Protein AF-A0A6G3WJY0-F1 (afdb_monomer)

Mean predicted aligned error: 3.6 Å

Radius of gyration: 18.32 Å; Cα contacts (8 Å, |Δi|>4): 53; chains: 1; bounding box: 48×23×37 Å

Sequence (69 aa):
MEPLIALVGTTCLALIIGACGVHRLRRLPTALRGGLAVMFLLTGGAHFIGMRDELVAMVPPALPAPGLL

Organism: NCBI:txid2706086

Secondary structure (DSSP, 8-state):
-HHHHHHHHHHHHHHHHHHTT-GGGGSHHHHHHHHHHHHHHHHHHHHHTT-HHHHHHTS-TTSS-GGG-

Structure (mmCIF, N/CA/C/O backbone):
data_AF-A0A6G3WJY0-F1
#
_entry.id   AF-A0A6G3WJY0-F1
#
loop_
_atom_site.group_PDB
_ato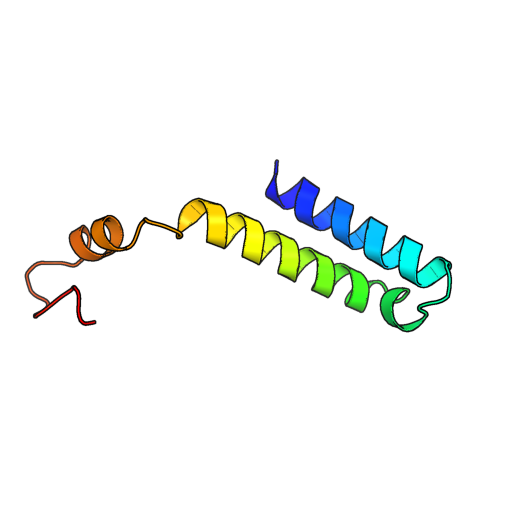m_site.id
_atom_site.type_symbol
_atom_site.label_atom_id
_atom_site.label_alt_id
_atom_site.label_comp_id
_atom_site.label_asym_id
_atom_site.label_entity_id
_atom_site.label_seq_id
_atom_site.pdbx_PDB_ins_code
_atom_site.Cartn_x
_atom_site.Cartn_y
_atom_site.Cartn_z
_atom_site.occupancy
_atom_site.B_iso_or_equiv
_atom_site.auth_seq_id
_atom_site.auth_comp_id
_atom_site.auth_asym_id
_atom_site.auth_atom_id
_atom_site.pdbx_PDB_model_num
ATOM 1 N N . MET A 1 1 ? -0.656 13.045 -0.497 1.00 88.06 1 MET A N 1
ATOM 2 C CA . MET A 1 1 ? -1.553 12.646 0.617 1.00 88.06 1 MET A CA 1
ATOM 3 C C . MET A 1 1 ? -2.195 11.274 0.416 1.00 88.06 1 MET A C 1
ATOM 5 O O . MET A 1 1 ? -2.600 10.679 1.406 1.00 88.06 1 MET A O 1
ATOM 9 N N . GLU A 1 2 ? -2.268 10.742 -0.810 1.00 95.94 2 GLU A N 1
ATOM 10 C CA . GLU A 1 2 ? -2.943 9.465 -1.116 1.00 95.94 2 GLU A CA 1
ATOM 11 C C . GLU A 1 2 ? -2.497 8.267 -0.256 1.00 95.94 2 GLU A C 1
ATOM 13 O O . GLU A 1 2 ? -3.381 7.563 0.232 1.00 95.94 2 GLU A O 1
ATOM 18 N N . PRO A 1 3 ? -1.197 8.061 0.056 1.00 97.06 3 PRO A N 1
ATOM 19 C CA . PRO A 1 3 ? -0.794 6.957 0.931 1.00 97.06 3 PRO A CA 1
ATOM 20 C C . PRO A 1 3 ? -1.370 7.081 2.346 1.00 97.06 3 PRO A C 1
ATOM 22 O O . PRO A 1 3 ? -1.837 6.100 2.921 1.00 97.06 3 PRO A O 1
ATOM 25 N N . LEU A 1 4 ? -1.407 8.301 2.897 1.00 97.88 4 LEU A N 1
ATOM 26 C CA . LEU A 1 4 ? -1.993 8.551 4.214 1.00 97.88 4 LEU A CA 1
ATOM 27 C C . LEU A 1 4 ? -3.503 8.284 4.203 1.00 97.88 4 LEU A C 1
ATOM 29 O O . LEU A 1 4 ? -4.022 7.694 5.146 1.00 97.88 4 LEU A O 1
ATOM 33 N N . ILE A 1 5 ? -4.197 8.677 3.130 1.00 98.44 5 ILE A N 1
ATOM 34 C CA . ILE A 1 5 ? -5.631 8.408 2.958 1.00 98.44 5 ILE A CA 1
ATOM 35 C C . ILE A 1 5 ? -5.877 6.898 2.882 1.00 98.44 5 ILE A C 1
ATOM 37 O O . ILE A 1 5 ? -6.746 6.394 3.591 1.00 98.44 5 ILE A O 1
ATOM 41 N N . ALA A 1 6 ? -5.088 6.172 2.084 1.00 98.25 6 ALA A N 1
ATOM 42 C CA . ALA A 1 6 ? -5.170 4.719 1.985 1.00 98.25 6 ALA A CA 1
ATOM 43 C C . ALA A 1 6 ? -4.949 4.057 3.351 1.00 98.25 6 ALA A C 1
ATOM 45 O O . ALA A 1 6 ? -5.771 3.243 3.761 1.00 98.25 6 ALA A O 1
ATOM 46 N N . LEU A 1 7 ? -3.906 4.448 4.091 1.00 98.56 7 LEU A N 1
ATOM 47 C CA . LEU A 1 7 ? -3.596 3.916 5.420 1.00 98.56 7 LEU A CA 1
ATOM 48 C C . LEU A 1 7 ? -4.719 4.181 6.431 1.00 98.56 7 LEU A C 1
ATOM 50 O O . LEU A 1 7 ? -5.199 3.253 7.084 1.00 98.56 7 LEU A O 1
ATOM 54 N N . VAL A 1 8 ? -5.139 5.440 6.578 1.00 98.56 8 VAL A N 1
ATOM 55 C CA . VAL A 1 8 ? -6.133 5.839 7.583 1.00 98.56 8 VAL A CA 1
ATOM 56 C C . VAL A 1 8 ? -7.507 5.281 7.228 1.00 98.56 8 VAL A C 1
ATOM 58 O O . VAL A 1 8 ? -8.139 4.649 8.071 1.00 98.56 8 VAL A O 1
ATOM 61 N N . GLY A 1 9 ? -7.950 5.436 5.977 1.00 98.56 9 GLY A N 1
ATOM 62 C CA . GLY A 1 9 ? -9.267 4.987 5.526 1.00 98.56 9 GLY A CA 1
ATOM 63 C C . GLY A 1 9 ? -9.466 3.482 5.694 1.00 98.56 9 GLY A C 1
ATOM 64 O O . GLY A 1 9 ? -10.483 3.043 6.229 1.00 98.56 9 GLY A O 1
ATOM 65 N N . THR A 1 10 ? -8.468 2.679 5.323 1.00 98.38 10 THR A N 1
ATOM 66 C CA . THR A 1 10 ? -8.535 1.214 5.461 1.00 98.38 10 THR A CA 1
ATOM 67 C C . THR A 1 10 ? -8.378 0.745 6.905 1.00 98.38 10 THR A 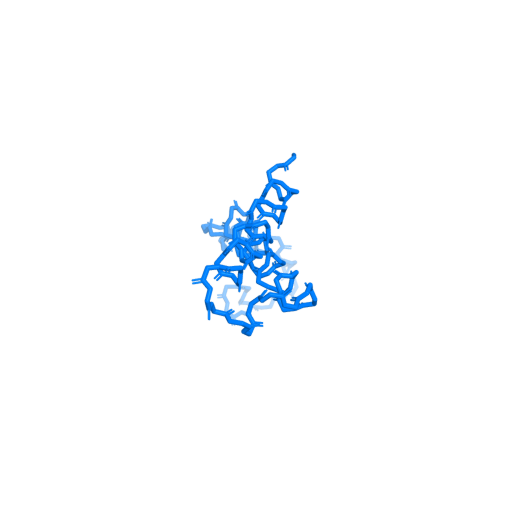C 1
ATOM 69 O O . THR A 1 10 ? -9.046 -0.207 7.304 1.00 98.38 10 THR A O 1
ATOM 72 N N . THR A 1 11 ? -7.568 1.429 7.722 1.00 98.62 11 THR A N 1
ATOM 73 C CA . THR A 1 11 ? -7.477 1.150 9.164 1.00 98.62 11 THR A CA 1
ATOM 74 C C . THR A 1 11 ? -8.817 1.424 9.845 1.00 98.62 11 THR A C 1
ATOM 76 O O . THR A 1 11 ? -9.319 0.574 10.580 1.00 98.62 11 THR A O 1
ATOM 79 N N . CYS A 1 12 ? -9.438 2.576 9.571 1.00 98.50 12 CYS A N 1
ATOM 80 C CA . CYS A 1 12 ? -10.767 2.916 10.074 1.00 98.50 12 CYS A CA 1
ATOM 81 C C . CYS A 1 12 ? -11.816 1.899 9.615 1.00 98.50 12 CYS A C 1
ATOM 83 O O . CYS A 1 12 ? -12.586 1.410 10.439 1.00 98.50 12 CYS A O 1
ATOM 85 N N . LEU A 1 13 ? -11.802 1.514 8.335 1.00 98.56 13 LEU A N 1
ATOM 86 C CA . LEU A 1 13 ? -12.696 0.489 7.801 1.00 98.56 13 LEU A CA 1
ATOM 87 C C . LEU A 1 13 ? -12.517 -0.856 8.523 1.00 98.56 13 LEU A C 1
ATOM 89 O O . LEU A 1 13 ? -13.50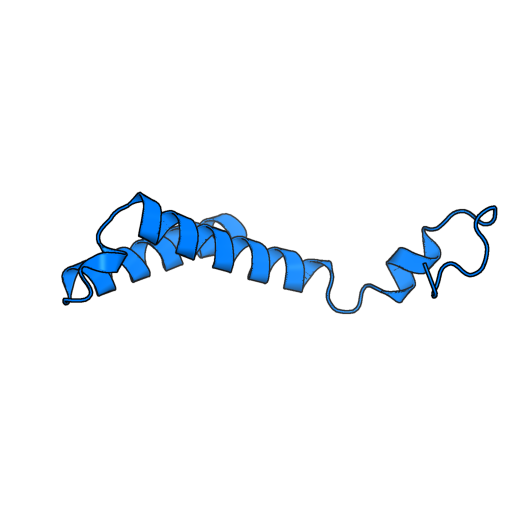1 -1.460 8.943 1.00 98.56 13 L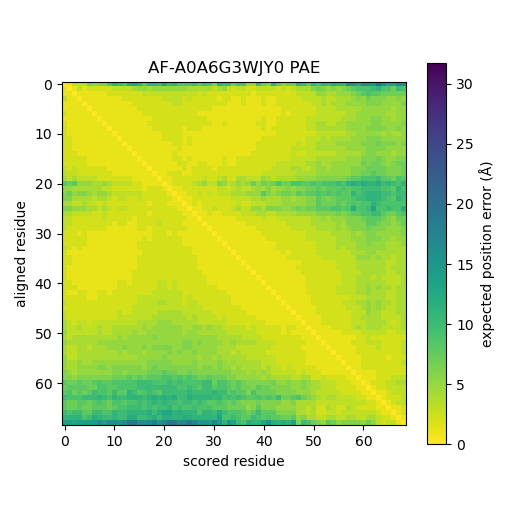EU A O 1
ATOM 93 N N . ALA A 1 14 ? -11.278 -1.304 8.740 1.00 98.31 14 ALA A N 1
ATOM 94 C CA . ALA A 1 14 ? -10.989 -2.535 9.474 1.00 98.31 14 ALA A CA 1
ATOM 95 C C . ALA A 1 14 ? -11.497 -2.481 10.926 1.00 98.31 14 ALA A C 1
ATOM 97 O O . ALA A 1 14 ? -12.072 -3.455 11.414 1.00 98.31 14 ALA A O 1
ATOM 98 N N . LEU A 1 15 ? -11.347 -1.340 11.606 1.00 98.31 15 LEU A N 1
ATOM 99 C CA . LEU A 1 15 ? -11.873 -1.144 12.959 1.00 98.31 15 LEU A CA 1
ATOM 100 C C . LEU A 1 15 ? -13.408 -1.168 12.992 1.00 98.31 15 LEU A C 1
ATOM 102 O O . LEU A 1 15 ? -13.969 -1.809 13.880 1.00 98.31 15 LEU A O 1
ATOM 106 N N . ILE A 1 16 ? -14.080 -0.540 12.018 1.00 98.38 16 ILE A N 1
ATOM 107 C CA . ILE A 1 16 ? -15.547 -0.568 11.881 1.00 98.38 16 ILE A CA 1
ATOM 108 C C . ILE A 1 16 ?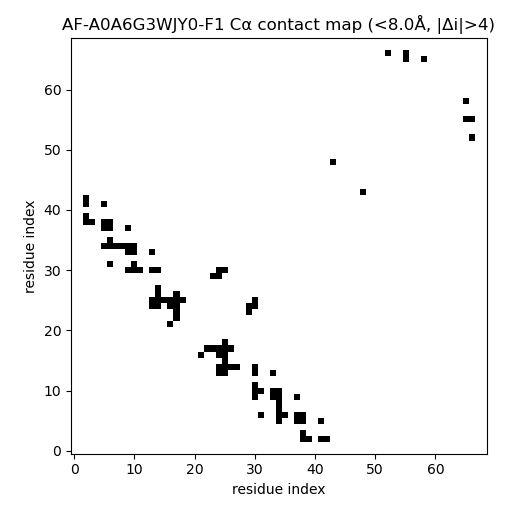 -16.027 -2.006 11.674 1.00 98.38 16 ILE A C 1
ATOM 110 O O . ILE A 1 16 ? -16.885 -2.479 12.414 1.00 98.38 16 ILE A O 1
ATOM 114 N N . ILE A 1 17 ? -15.412 -2.748 10.750 1.00 98.19 17 ILE A N 1
ATOM 115 C CA . ILE A 1 17 ? -15.724 -4.168 10.524 1.00 98.19 17 ILE A CA 1
ATOM 116 C C . ILE A 1 17 ? -15.486 -4.988 11.807 1.00 98.19 17 ILE A C 1
ATOM 118 O O . ILE A 1 17 ? -16.272 -5.874 12.156 1.00 98.19 17 ILE A O 1
ATOM 122 N N . GLY A 1 18 ? -14.426 -4.669 12.554 1.00 97.44 18 GLY A N 1
ATOM 123 C CA . GLY A 1 18 ? -14.141 -5.270 13.853 1.00 97.44 18 GLY A CA 1
ATOM 124 C C . GLY A 1 18 ? -15.192 -4.974 14.925 1.00 97.44 18 GLY A C 1
ATOM 125 O O . GLY A 1 18 ? -15.475 -5.841 15.759 1.00 97.44 18 GLY A O 1
ATOM 126 N N . ALA A 1 19 ? -15.786 -3.780 14.89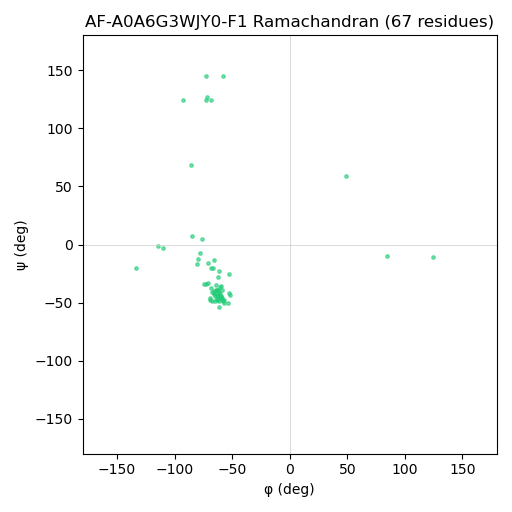9 1.00 96.50 19 ALA A N 1
ATOM 127 C CA . ALA A 1 19 ? -16.903 -3.390 15.754 1.00 96.50 19 ALA A CA 1
ATOM 128 C C . ALA A 1 19 ? -18.217 -4.078 15.340 1.00 96.50 19 ALA A C 1
ATOM 130 O O . ALA A 1 19 ? -18.984 -4.473 16.212 1.00 96.50 19 ALA A O 1
ATOM 131 N N . CYS A 1 20 ? -18.425 -4.322 14.042 1.00 97.88 20 CYS A N 1
ATOM 132 C CA . CYS A 1 20 ? -19.592 -5.022 13.488 1.00 97.88 20 CYS A CA 1
ATOM 133 C C . CYS A 1 20 ? -19.578 -6.555 13.669 1.00 97.88 20 CYS A C 1
ATOM 135 O O . CYS A 1 20 ? -20.468 -7.229 13.160 1.00 97.88 20 CYS A O 1
ATOM 137 N N . GLY A 1 21 ? -18.594 -7.123 14.378 1.00 95.12 2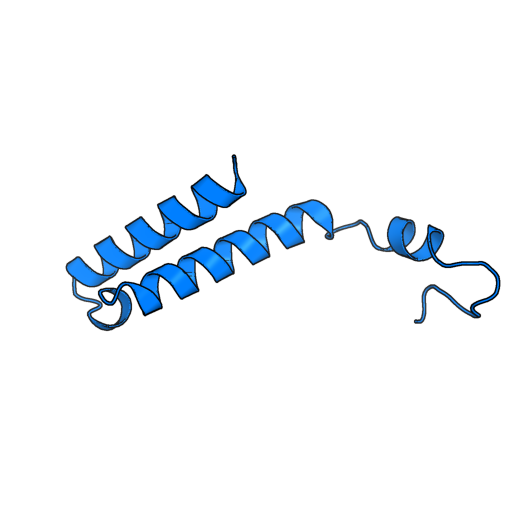1 GLY A N 1
ATOM 138 C CA . GLY A 1 21 ? -18.589 -8.545 14.760 1.00 95.12 21 GLY A CA 1
ATOM 139 C C . GLY A 1 21 ? -17.352 -9.334 14.332 1.00 95.12 21 GLY A C 1
ATOM 140 O O . GLY A 1 21 ? -17.121 -10.430 14.840 1.00 95.12 21 GLY A O 1
ATOM 141 N N . VAL A 1 22 ? -16.479 -8.785 13.479 1.00 95.88 22 VAL A N 1
ATOM 142 C CA . VAL A 1 22 ? -15.225 -9.464 13.101 1.00 95.88 22 VAL A CA 1
ATOM 143 C C . VAL A 1 22 ? -14.130 -9.158 14.125 1.00 95.88 22 VAL A C 1
ATOM 145 O O . VAL A 1 22 ? -13.149 -8.470 13.847 1.00 95.88 22 VAL A O 1
ATOM 148 N N . HIS A 1 23 ? -14.274 -9.679 15.343 1.00 93.25 23 HIS A N 1
ATOM 149 C CA . HIS A 1 23 ? -13.462 -9.289 16.506 1.00 93.25 23 HIS A CA 1
ATOM 150 C C . HIS A 1 23 ? -11.936 -9.343 16.305 1.00 93.25 23 HIS A C 1
ATOM 152 O O . HIS A 1 23 ? -11.205 -8.593 16.955 1.00 93.25 23 HIS A O 1
ATOM 158 N N . ARG A 1 24 ? -11.438 -10.177 15.380 1.00 92.06 24 ARG A N 1
ATOM 159 C CA . ARG A 1 24 ? -10.014 -10.232 14.998 1.00 92.06 24 ARG A CA 1
ATOM 160 C C . ARG A 1 24 ? -9.481 -8.901 14.447 1.00 92.06 24 ARG A C 1
ATOM 162 O O . ARG A 1 24 ? -8.335 -8.557 14.731 1.00 92.06 24 ARG A O 1
ATOM 169 N N . LEU A 1 25 ? -10.304 -8.150 13.713 1.00 94.69 25 LEU A N 1
ATOM 170 C CA . LEU A 1 25 ? -9.948 -6.857 13.113 1.00 94.69 25 LEU A CA 1
ATOM 171 C C . LEU A 1 25 ? -10.027 -5.688 14.104 1.00 94.69 25 LEU A C 1
ATOM 173 O O . LEU A 1 25 ? -9.431 -4.645 13.869 1.00 94.69 25 LEU A O 1
ATOM 177 N N . ARG A 1 26 ? -10.704 -5.864 15.247 1.00 93.94 26 ARG A N 1
ATOM 178 C CA . ARG A 1 26 ? -10.899 -4.800 16.247 1.00 93.94 26 ARG A CA 1
ATOM 179 C C . ARG A 1 26 ? -9.607 -4.390 16.960 1.00 93.94 26 ARG A C 1
ATOM 181 O O . ARG A 1 26 ? -9.539 -3.321 17.557 1.00 93.94 26 ARG A O 1
ATOM 188 N N . ARG A 1 27 ? -8.580 -5.244 16.948 1.00 97.06 27 ARG A N 1
ATOM 189 C CA . ARG A 1 27 ? -7.277 -4.918 17.539 1.00 97.06 27 ARG A CA 1
ATOM 190 C C . ARG A 1 27 ? -6.557 -3.912 16.648 1.00 97.06 27 ARG A C 1
ATOM 192 O O . ARG A 1 27 ? -6.285 -4.211 15.488 1.00 97.06 27 ARG A O 1
ATOM 199 N N . LEU A 1 28 ? -6.172 -2.773 17.223 1.00 96.75 28 LEU A N 1
ATOM 200 C CA . LEU A 1 28 ? -5.476 -1.706 16.502 1.00 96.75 28 LEU A CA 1
ATOM 201 C C . LEU A 1 28 ? -4.228 -2.195 15.735 1.00 96.75 28 LEU A C 1
ATOM 203 O O . LEU A 1 28 ? -4.116 -1.857 14.560 1.00 96.75 28 LEU A O 1
ATOM 207 N N . PRO A 1 29 ? -3.350 -3.060 16.293 1.00 98.00 29 PRO A N 1
ATOM 208 C CA . PRO A 1 29 ? -2.230 -3.606 15.524 1.00 98.00 29 PRO A CA 1
ATOM 209 C C . PRO A 1 29 ? -2.665 -4.409 14.290 1.00 98.00 29 PRO A C 1
ATOM 211 O O . PRO A 1 29 ? -2.010 -4.344 13.255 1.00 98.00 29 PRO A O 1
ATOM 214 N N . THR A 1 30 ? -3.773 -5.154 14.363 1.00 97.75 30 THR A N 1
ATOM 215 C CA . THR A 1 30 ? -4.296 -5.914 13.216 1.00 97.75 30 THR A CA 1
ATOM 216 C C . THR A 1 30 ? -4.838 -4.977 12.139 1.00 97.75 30 THR A C 1
ATOM 218 O O . THR A 1 30 ? -4.513 -5.149 10.967 1.00 97.75 30 THR A O 1
ATOM 221 N N . ALA A 1 31 ? -5.628 -3.973 12.530 1.00 98.00 31 ALA A N 1
ATOM 222 C CA . ALA A 1 31 ? -6.182 -2.985 11.607 1.00 98.00 31 ALA A CA 1
ATOM 223 C C . ALA A 1 31 ? -5.078 -2.174 10.906 1.00 98.00 31 ALA A C 1
ATOM 225 O O . ALA A 1 31 ? -5.104 -2.037 9.685 1.00 98.00 31 ALA A O 1
ATOM 226 N N . LEU A 1 32 ? -4.061 -1.729 11.655 1.00 98.50 32 LEU A N 1
ATOM 227 C CA . LEU A 1 32 ? -2.910 -1.003 11.108 1.00 98.50 32 LEU A CA 1
ATOM 228 C C . LEU A 1 32 ? -2.100 -1.843 10.119 1.00 98.50 32 LEU A C 1
ATOM 230 O O . LEU A 1 32 ? -1.673 -1.326 9.093 1.00 98.50 32 LEU A O 1
ATOM 234 N N . ARG A 1 33 ? -1.907 -3.144 10.382 1.00 98.44 33 ARG A N 1
ATOM 235 C CA . ARG A 1 33 ? -1.249 -4.048 9.420 1.00 98.44 33 ARG A CA 1
ATOM 236 C C . ARG A 1 33 ? -2.022 -4.126 8.107 1.00 98.44 33 ARG A C 1
ATOM 238 O O . ARG A 1 33 ? -1.405 -4.087 7.048 1.00 98.44 33 ARG A O 1
ATOM 245 N N . GLY A 1 34 ? -3.352 -4.207 8.182 1.00 98.25 34 GLY A N 1
ATOM 246 C CA . GLY A 1 34 ? -4.216 -4.156 7.004 1.00 98.25 34 GLY A CA 1
ATOM 247 C C . GLY A 1 34 ? -4.055 -2.844 6.242 1.00 98.25 34 GLY A C 1
ATOM 248 O O . GLY A 1 34 ? -3.854 -2.862 5.029 1.00 98.25 34 GLY A O 1
ATOM 249 N N . GLY A 1 35 ? -4.057 -1.714 6.951 1.00 98.44 35 GLY A N 1
ATOM 250 C CA . GLY A 1 35 ? -3.907 -0.421 6.296 1.00 98.44 35 GLY A CA 1
ATOM 251 C C . GLY A 1 35 ? -2.532 -0.176 5.684 1.00 98.44 35 GLY A C 1
ATOM 252 O O . GLY A 1 35 ? -2.445 0.344 4.573 1.00 98.44 35 GLY A O 1
ATOM 253 N N . LEU A 1 36 ? -1.460 -0.632 6.334 1.00 98.62 36 LEU A N 1
ATOM 254 C CA . LEU A 1 36 ? -0.114 -0.618 5.757 1.00 98.62 36 LEU A CA 1
ATOM 255 C C . LEU A 1 36 ? -0.035 -1.478 4.497 1.00 98.62 36 LEU A C 1
ATOM 257 O O . LEU A 1 36 ? 0.540 -1.040 3.505 1.00 98.62 36 LEU A O 1
ATOM 261 N N . ALA A 1 37 ? -0.634 -2.672 4.510 1.00 98.69 37 ALA A N 1
ATOM 262 C CA . ALA A 1 37 ? -0.651 -3.543 3.340 1.00 98.69 37 ALA A CA 1
ATOM 263 C C . ALA A 1 37 ? -1.321 -2.857 2.140 1.00 98.69 37 ALA A C 1
ATOM 265 O O . ALA A 1 37 ? -0.742 -2.827 1.056 1.00 98.69 37 ALA A O 1
ATOM 266 N N . VAL A 1 38 ? -2.494 -2.244 2.332 1.00 98.69 38 VAL A N 1
ATOM 267 C CA . VAL A 1 38 ? -3.184 -1.529 1.245 1.00 98.69 38 VAL A CA 1
ATOM 268 C C . VAL A 1 38 ? -2.396 -0.302 0.790 1.00 98.69 38 VAL A C 1
ATOM 270 O O . VAL A 1 38 ? -2.252 -0.089 -0.410 1.00 98.69 38 VAL A O 1
ATOM 273 N N . MET A 1 39 ? -1.841 0.479 1.722 1.00 98.56 39 MET A N 1
ATOM 274 C CA . MET A 1 39 ? -1.003 1.633 1.392 1.00 98.56 39 MET A CA 1
ATOM 275 C C . MET A 1 39 ? 0.193 1.231 0.519 1.00 98.56 39 MET A C 1
ATOM 277 O O . MET A 1 39 ? 0.448 1.881 -0.496 1.00 98.56 39 MET A O 1
ATOM 281 N N . PHE A 1 40 ? 0.913 0.166 0.885 1.00 98.50 40 PHE A N 1
ATOM 282 C CA . PHE A 1 40 ? 2.070 -0.308 0.125 1.00 98.50 40 PHE A CA 1
ATOM 283 C C . PHE A 1 40 ? 1.684 -0.874 -1.237 1.00 98.50 40 PHE A C 1
ATOM 285 O O . PHE A 1 40 ? 2.365 -0.576 -2.212 1.00 98.50 40 PHE A O 1
ATOM 292 N N . LEU A 1 41 ? 0.589 -1.634 -1.333 1.00 98.56 41 LEU A N 1
ATOM 293 C CA . LEU A 1 41 ? 0.107 -2.147 -2.617 1.00 98.56 41 LEU A CA 1
ATOM 294 C C . LEU A 1 41 ? -0.311 -1.017 -3.560 1.00 98.56 41 LEU A C 1
ATOM 296 O O . LEU A 1 41 ? 0.063 -1.034 -4.727 1.00 98.56 41 LEU A O 1
ATOM 300 N N . LEU A 1 42 ? -1.041 -0.021 -3.054 1.00 98.38 42 LEU A N 1
ATOM 301 C CA . LEU A 1 42 ? -1.468 1.130 -3.845 1.00 98.38 42 LEU A CA 1
ATOM 302 C C . LEU A 1 42 ? -0.267 1.958 -4.307 1.00 98.38 42 LEU A C 1
ATOM 304 O O . LEU A 1 42 ? -0.146 2.265 -5.489 1.00 98.38 42 LEU A O 1
ATOM 308 N N . THR A 1 43 ? 0.642 2.281 -3.386 1.00 97.75 43 THR A N 1
ATOM 309 C CA . THR A 1 43 ? 1.815 3.108 -3.698 1.00 97.75 43 THR A CA 1
ATOM 310 C C . THR A 1 43 ? 2.762 2.368 -4.632 1.00 97.75 43 THR A C 1
ATOM 312 O O . THR A 1 43 ? 3.169 2.918 -5.648 1.00 97.75 43 THR A O 1
ATOM 315 N N . GLY A 1 44 ? 3.083 1.111 -4.321 1.00 97.50 44 GLY A N 1
ATOM 316 C CA . GLY A 1 44 ? 3.946 0.287 -5.156 1.00 97.50 44 GLY A CA 1
ATOM 317 C C . GLY A 1 44 ? 3.339 0.056 -6.537 1.00 97.50 44 GLY A C 1
ATOM 318 O O . GLY A 1 44 ? 4.018 0.233 -7.539 1.00 97.50 44 GLY A O 1
ATOM 319 N N . GLY A 1 45 ? 2.042 -0.249 -6.611 1.00 98.12 45 GLY A N 1
ATOM 320 C CA . GLY A 1 45 ? 1.338 -0.397 -7.881 1.00 98.12 45 GLY A CA 1
ATOM 321 C C . GLY A 1 45 ? 1.428 0.862 -8.744 1.00 98.12 45 GLY A C 1
ATOM 322 O O . GLY A 1 45 ? 1.848 0.783 -9.894 1.00 98.12 45 GLY A O 1
ATOM 323 N N . ALA A 1 46 ? 1.116 2.024 -8.166 1.00 97.31 46 ALA A N 1
ATOM 324 C CA . ALA A 1 46 ? 1.142 3.305 -8.870 1.00 97.31 46 ALA A CA 1
ATOM 325 C C . ALA A 1 46 ? 2.534 3.711 -9.385 1.00 97.31 46 ALA A C 1
ATOM 327 O O . ALA A 1 46 ? 2.614 4.431 -10.374 1.00 97.31 46 ALA A O 1
ATOM 328 N N . HIS A 1 47 ? 3.612 3.263 -8.733 1.00 96.19 47 HIS A N 1
ATOM 329 C CA . HIS A 1 47 ? 4.985 3.672 -9.059 1.00 96.19 47 HIS A CA 1
ATOM 330 C C . HIS A 1 47 ? 5.839 2.579 -9.701 1.00 96.19 47 HIS A C 1
ATOM 332 O O . HIS A 1 47 ? 7.002 2.830 -9.972 1.00 96.19 47 HIS A O 1
ATOM 338 N N . PHE A 1 48 ? 5.344 1.354 -9.875 1.00 96.06 48 PHE A N 1
ATOM 339 C CA . PHE A 1 48 ? 6.170 0.275 -10.434 1.00 96.06 48 PHE A CA 1
ATOM 340 C C . PHE A 1 48 ? 5.473 -0.531 -11.526 1.00 96.06 48 PHE A C 1
ATOM 342 O O . PHE A 1 48 ? 6.152 -1.168 -12.334 1.00 96.06 48 PHE A O 1
ATOM 349 N N . ILE A 1 49 ? 4.140 -0.508 -11.614 1.00 97.50 49 ILE A N 1
ATOM 350 C CA . ILE A 1 49 ? 3.445 -1.178 -12.717 1.00 97.50 49 ILE A CA 1
ATOM 351 C C . ILE A 1 49 ? 3.754 -0.434 -14.020 1.00 97.50 49 ILE A C 1
ATOM 353 O O . ILE A 1 49 ? 3.531 0.766 -14.128 1.00 97.50 49 ILE A O 1
ATOM 357 N N . GLY A 1 50 ? 4.270 -1.163 -15.012 1.00 96.50 50 GLY A N 1
ATOM 358 C CA . GLY A 1 50 ? 4.631 -0.613 -16.323 1.00 96.50 50 GLY A CA 1
ATOM 359 C C . GLY A 1 50 ? 6.024 0.021 -16.401 1.00 96.50 50 GLY A C 1
ATOM 360 O O . GLY A 1 50 ? 6.507 0.247 -17.502 1.00 96.50 50 GLY A O 1
ATOM 361 N N . MET A 1 51 ? 6.722 0.213 -15.278 1.00 96.75 51 MET A N 1
ATOM 362 C CA . MET A 1 51 ? 8.047 0.858 -15.254 1.00 96.75 51 MET A CA 1
ATOM 363 C C . MET A 1 51 ? 9.219 -0.095 -15.524 1.00 96.75 51 MET A C 1
ATOM 365 O O . MET A 1 51 ? 10.378 0.290 -15.393 1.00 96.75 51 MET A O 1
ATOM 369 N N . ARG A 1 52 ? 8.954 -1.352 -15.900 1.00 94.25 52 ARG A N 1
ATOM 370 C CA . ARG A 1 52 ? 10.001 -2.372 -16.075 1.00 94.25 52 ARG A CA 1
ATOM 371 C C . ARG A 1 52 ? 11.109 -1.907 -17.021 1.00 94.25 52 ARG A C 1
ATOM 373 O O . ARG A 1 52 ? 12.278 -2.010 -16.670 1.00 94.25 52 ARG A O 1
ATOM 380 N N . ASP A 1 53 ? 10.751 -1.413 -18.200 1.00 95.38 53 ASP A N 1
ATOM 381 C CA . ASP A 1 53 ? 11.744 -1.063 -19.219 1.00 95.38 53 ASP A CA 1
ATOM 382 C C . ASP A 1 53 ? 12.549 0.185 -18.823 1.00 95.38 53 ASP A C 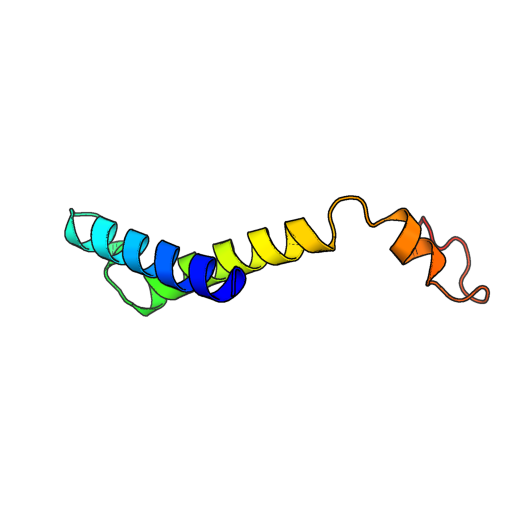1
ATOM 384 O O . ASP A 1 53 ? 13.750 0.254 -19.078 1.00 95.38 53 ASP A O 1
ATOM 388 N N . GLU A 1 54 ? 11.924 1.125 -18.108 1.00 96.00 54 GLU A N 1
ATOM 389 C CA . GLU A 1 54 ? 12.593 2.299 -17.534 1.00 96.00 54 GLU A CA 1
ATOM 390 C C . GLU A 1 54 ? 13.606 1.898 -16.457 1.00 96.00 54 GLU A C 1
ATOM 392 O O . GLU A 1 54 ? 14.737 2.379 -16.456 1.00 96.00 54 GLU A O 1
ATOM 397 N N . LEU A 1 55 ? 13.232 0.971 -15.571 1.00 94.56 55 LEU A N 1
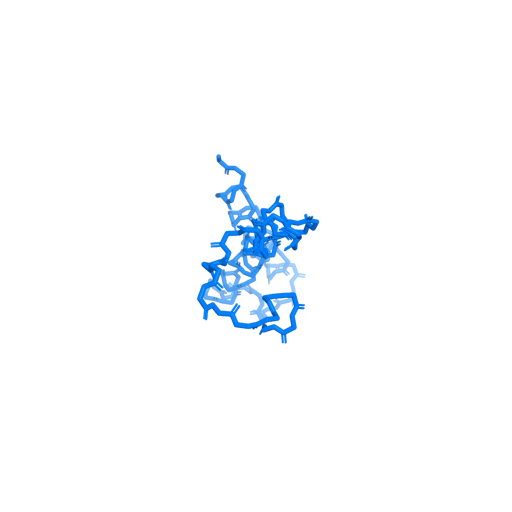ATOM 398 C CA . LEU A 1 55 ? 14.126 0.443 -14.540 1.00 94.56 55 LEU A CA 1
ATOM 399 C C . LEU A 1 55 ? 15.310 -0.316 -15.155 1.00 94.56 55 LEU A C 1
ATOM 401 O O . LEU A 1 55 ? 16.440 -0.156 -14.698 1.00 94.56 55 LEU A O 1
ATOM 405 N N . VAL A 1 56 ? 15.081 -1.089 -16.221 1.00 95.62 56 VAL A N 1
ATOM 406 C CA . VAL A 1 56 ? 16.149 -1.767 -16.979 1.00 95.62 56 VAL A CA 1
ATOM 407 C C . VAL A 1 56 ? 17.090 -0.751 -17.630 1.00 95.62 56 VAL A C 1
ATOM 409 O O . VAL A 1 56 ? 18.303 -0.951 -17.618 1.00 95.62 56 VAL A O 1
ATOM 412 N N . ALA A 1 57 ? 16.564 0.362 -18.148 1.00 95.44 57 ALA A N 1
ATOM 413 C CA . ALA A 1 57 ? 17.370 1.426 -18.747 1.00 95.44 57 ALA A CA 1
ATOM 414 C C . ALA A 1 57 ? 18.264 2.169 -17.732 1.00 95.44 57 ALA A C 1
ATOM 416 O O . ALA A 1 57 ? 19.252 2.785 -18.130 1.00 95.44 57 ALA A O 1
ATOM 417 N N . MET A 1 58 ? 17.955 2.099 -16.431 1.00 95.56 58 MET A N 1
ATOM 418 C CA . MET A 1 58 ? 18.796 2.658 -15.362 1.00 95.56 58 MET A CA 1
ATOM 419 C C . MET A 1 58 ? 19.983 1.756 -14.992 1.00 95.56 58 MET A C 1
ATOM 421 O O . MET A 1 58 ? 20.883 2.198 -14.273 1.00 95.56 58 MET A O 1
ATOM 425 N N . VAL A 1 59 ? 20.010 0.502 -15.455 1.00 95.06 59 VAL A N 1
ATOM 426 C CA . VAL A 1 59 ? 21.087 -0.441 -15.138 1.00 95.06 59 VAL A CA 1
ATOM 427 C C . VAL A 1 59 ? 22.374 -0.037 -15.877 1.00 95.06 59 VAL A C 1
ATOM 429 O O . VAL A 1 59 ? 22.355 0.116 -17.100 1.00 95.06 59 VAL A O 1
ATOM 432 N N . PRO A 1 60 ? 23.517 0.118 -15.177 1.00 95.19 60 PRO A N 1
ATOM 433 C CA . PRO A 1 60 ? 24.781 0.482 -15.809 1.00 95.19 60 PRO A CA 1
ATOM 434 C C . PRO A 1 60 ? 25.216 -0.505 -16.905 1.00 95.19 60 PRO A C 1
ATOM 436 O O . PRO A 1 60 ? 25.089 -1.717 -16.720 1.00 95.19 60 PRO A O 1
ATOM 439 N N . PRO A 1 61 ? 25.854 -0.026 -17.991 1.00 88.94 61 PRO A N 1
ATOM 440 C CA . PRO A 1 61 ? 26.241 -0.866 -19.131 1.00 88.94 61 PRO A CA 1
ATOM 441 C C . PRO A 1 61 ? 27.301 -1.930 -18.798 1.00 88.94 61 PRO A C 1
ATOM 443 O O . PRO A 1 61 ? 27.528 -2.835 -19.593 1.00 88.94 61 PRO A O 1
ATOM 446 N N . ALA A 1 62 ? 27.959 -1.836 -17.637 1.00 94.94 62 ALA A N 1
ATOM 447 C CA . ALA A 1 62 ? 28.904 -2.843 -17.157 1.00 94.94 62 ALA A CA 1
ATOM 448 C C . ALA A 1 62 ? 28.226 -4.157 -16.715 1.00 94.94 62 ALA A C 1
ATOM 450 O O . ALA A 1 62 ? 28.911 -5.168 -16.564 1.00 94.94 62 ALA A O 1
ATOM 451 N N . LEU A 1 63 ? 26.906 -4.154 -16.491 1.00 92.31 63 LEU A N 1
ATOM 452 C CA . LEU A 1 63 ? 26.152 -5.341 -16.099 1.00 92.31 63 LEU A CA 1
ATOM 453 C C . LEU A 1 63 ? 25.573 -6.043 -17.340 1.00 92.31 63 LEU A C 1
ATOM 455 O O . LEU A 1 63 ? 24.860 -5.413 -18.125 1.00 92.31 63 LEU A O 1
ATOM 459 N N . PRO A 1 64 ? 25.861 -7.341 -17.545 1.00 91.00 64 PRO A N 1
ATOM 460 C CA . PRO A 1 64 ? 25.361 -8.067 -18.703 1.00 91.00 64 PRO A CA 1
ATOM 461 C C . PRO A 1 64 ? 23.860 -8.355 -18.576 1.00 91.00 64 PRO A C 1
ATOM 463 O O . PRO A 1 64 ? 23.367 -8.656 -17.494 1.00 91.00 64 PRO A O 1
ATOM 466 N N . ALA A 1 65 ? 23.156 -8.322 -19.713 1.00 90.25 65 ALA A N 1
ATOM 467 C CA . ALA A 1 65 ? 21.748 -8.713 -19.850 1.00 90.25 65 ALA A CA 1
ATOM 468 C C . ALA A 1 65 ? 20.790 -8.091 -18.801 1.00 90.25 65 ALA A C 1
ATOM 470 O O . ALA A 1 65 ? 20.081 -8.824 -18.114 1.00 90.25 65 ALA A O 1
ATOM 471 N N . PRO A 1 66 ? 20.687 -6.751 -18.706 1.00 91.38 66 PRO A N 1
ATOM 472 C CA . PRO A 1 66 ? 19.957 -6.068 -17.631 1.00 91.38 66 PRO A CA 1
ATOM 473 C C . PRO A 1 66 ? 18.455 -6.389 -17.570 1.00 91.38 66 PRO A C 1
ATOM 475 O O . PRO A 1 66 ? 17.849 -6.279 -16.514 1.00 91.38 66 PRO A O 1
ATOM 478 N N . GLY A 1 67 ? 17.844 -6.827 -18.675 1.00 89.81 67 GLY A N 1
ATOM 479 C CA . GLY A 1 67 ? 16.447 -7.278 -18.688 1.00 89.81 67 GLY A CA 1
ATOM 480 C C . GLY A 1 67 ? 16.213 -8.687 -18.123 1.00 89.81 67 GLY A C 1
ATOM 481 O O . GLY A 1 67 ? 15.058 -9.102 -18.036 1.00 89.81 67 GLY A O 1
ATOM 482 N N . LEU A 1 68 ? 17.279 -9.429 -17.806 1.00 89.31 68 LEU A N 1
ATOM 483 C CA . LEU A 1 68 ? 17.244 -10.790 -17.256 1.00 89.31 68 LEU A CA 1
ATOM 484 C C . LEU A 1 68 ? 17.795 -10.874 -15.820 1.00 89.31 68 LEU A C 1
ATOM 486 O O . LEU A 1 68 ? 17.826 -11.972 -15.264 1.00 89.31 68 LEU A O 1
ATOM 490 N N . LEU A 1 69 ? 18.248 -9.749 -15.256 1.00 76.62 69 LEU A N 1
ATOM 491 C CA . LEU A 1 69 ? 18.645 -9.611 -13.851 1.00 76.62 69 LEU A CA 1
ATOM 492 C C . LEU A 1 69 ? 17.412 -9.358 -12.975 1.00 76.62 69 LEU A C 1
ATOM 494 O O . LEU A 1 69 ? 17.397 -9.891 -11.845 1.00 76.62 69 LEU A O 1
#

Foldseek 3Di:
DVLVCQQVVQLVVLCVVCVVPVVQSVDSVNSNVRSNVRSCCVVCCVPPVPCLVVVLVPDDPVDPPSSVD

Solvent-accessible surface area (backbone atoms only — not comparable to full-atom values): 3808 Å² total; per-residue (Å²): 111,66,56,57,49,41,26,51,54,42,22,52,49,31,34,51,47,12,72,74,68,46,58,77,30,47,40,65,74,50,12,47,53,54,3,49,50,51,19,50,51,52,52,47,46,75,72,46,67,86,41,59,67,62,57,35,69,69,52,60,88,89,53,80,62,54,89,78,112

pLDDT: mean 95.97, std 3.59, range [76.62, 98.69]